Protein AF-A0A0C9XW84-F1 (afdb_monomer_lite)

Structure (mmCIF, N/C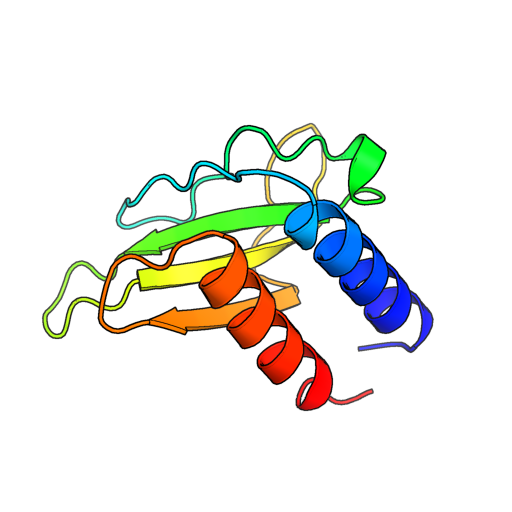A/C/O backbone):
data_AF-A0A0C9XW84-F1
#
_entry.id   AF-A0A0C9XW84-F1
#
loop_
_atom_site.group_PDB
_atom_site.id
_atom_site.type_symbol
_atom_site.label_atom_id
_atom_site.label_alt_id
_atom_site.label_comp_id
_atom_site.label_asym_id
_atom_site.label_entity_id
_atom_site.label_seq_id
_atom_site.pdbx_PDB_ins_code
_atom_site.Cartn_x
_atom_site.Cartn_y
_atom_site.Cartn_z
_atom_site.occupancy
_atom_site.B_iso_or_equiv
_atom_site.auth_seq_id
_atom_site.auth_comp_id
_atom_site.auth_asym_id
_atom_site.auth_atom_id
_atom_site.pdbx_PDB_model_num
ATOM 1 N N . MET A 1 1 ? 3.852 6.271 15.555 1.00 87.19 1 MET A N 1
ATOM 2 C CA . MET A 1 1 ? 2.498 5.991 15.024 1.00 87.19 1 MET A CA 1
ATOM 3 C C . MET A 1 1 ? 1.698 5.297 16.109 1.00 87.19 1 MET A C 1
ATOM 5 O O . MET A 1 1 ? 2.039 4.192 16.491 1.00 87.19 1 MET A O 1
ATOM 9 N N . ASN A 1 2 ? 0.603 5.880 16.601 1.00 90.75 2 ASN A N 1
ATOM 10 C CA . ASN A 1 2 ? -0.102 5.255 17.726 1.00 90.75 2 ASN A CA 1
ATOM 11 C C . ASN A 1 2 ? -0.767 3.902 17.366 1.00 90.75 2 ASN A C 1
ATOM 13 O O . ASN A 1 2 ? -1.081 3.616 16.207 1.00 90.75 2 ASN A O 1
ATOM 17 N N . SER A 1 3 ? -1.041 3.082 18.390 1.00 90.81 3 SER A N 1
ATOM 18 C CA . SER A 1 3 ? -1.631 1.739 18.238 1.00 90.81 3 SER A CA 1
ATOM 19 C C . SER A 1 3 ? -2.970 1.737 17.483 1.00 90.81 3 SER A C 1
ATOM 21 O O . SER A 1 3 ? -3.237 0.834 16.690 1.00 90.81 3 SER A O 1
ATOM 23 N N . LYS A 1 4 ? -3.810 2.763 17.679 1.00 92.50 4 LYS A N 1
ATOM 24 C CA . LYS A 1 4 ? -5.107 2.882 16.993 1.00 92.50 4 LYS A CA 1
ATOM 25 C C . LYS A 1 4 ? -4.919 3.053 15.485 1.00 92.50 4 LYS A C 1
ATOM 27 O O . LYS A 1 4 ? -5.595 2.380 14.712 1.00 92.50 4 LYS A O 1
ATOM 32 N N . GLN A 1 5 ? -3.981 3.903 15.079 1.00 93.00 5 GLN A N 1
ATOM 33 C CA . GLN A 1 5 ? -3.651 4.138 13.678 1.00 93.00 5 GLN A CA 1
ATOM 34 C C . GLN A 1 5 ? -3.011 2.901 13.038 1.00 93.00 5 GLN A C 1
ATOM 36 O O . GLN A 1 5 ? -3.422 2.520 11.944 1.00 93.00 5 GLN A O 1
ATOM 41 N N . LYS A 1 6 ? -2.097 2.211 13.738 1.00 94.19 6 LYS A N 1
ATOM 42 C CA . LYS A 1 6 ? -1.510 0.950 13.248 1.00 94.19 6 LYS A CA 1
ATOM 43 C C . LYS A 1 6 ? -2.595 -0.107 12.988 1.00 94.19 6 LYS A C 1
ATOM 45 O O . LYS A 1 6 ? -2.642 -0.689 11.909 1.00 94.19 6 LYS A O 1
ATOM 50 N N . LYS A 1 7 ? -3.543 -0.283 13.921 1.00 94.81 7 LYS A N 1
ATOM 51 C CA . LYS A 1 7 ? -4.699 -1.194 13.759 1.00 94.81 7 LYS A CA 1
ATOM 52 C C . LYS A 1 7 ? -5.631 -0.789 12.613 1.00 94.81 7 LYS A C 1
ATOM 54 O O . LYS A 1 7 ? -6.152 -1.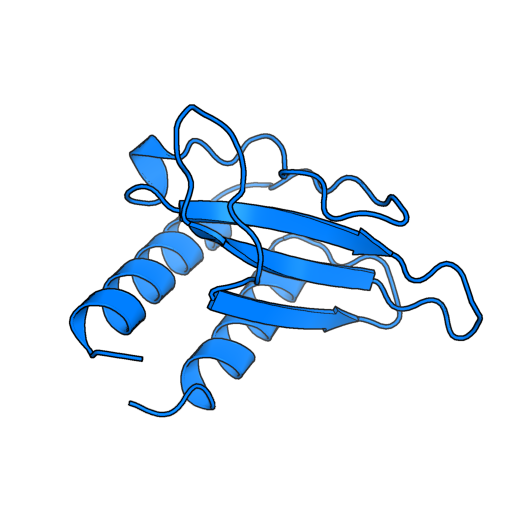656 11.919 1.00 94.81 7 LYS A O 1
ATOM 59 N N . GLN A 1 8 ? -5.864 0.508 12.423 1.00 95.50 8 GLN A N 1
ATOM 60 C CA . GLN A 1 8 ? -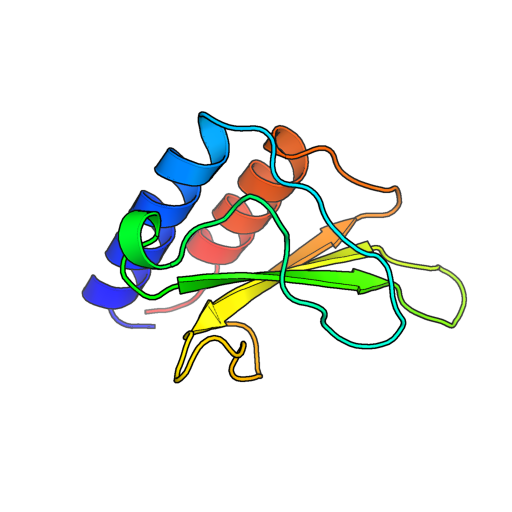6.685 1.023 11.325 1.00 95.50 8 GLN A CA 1
ATOM 61 C C . GLN A 1 8 ? -6.053 0.711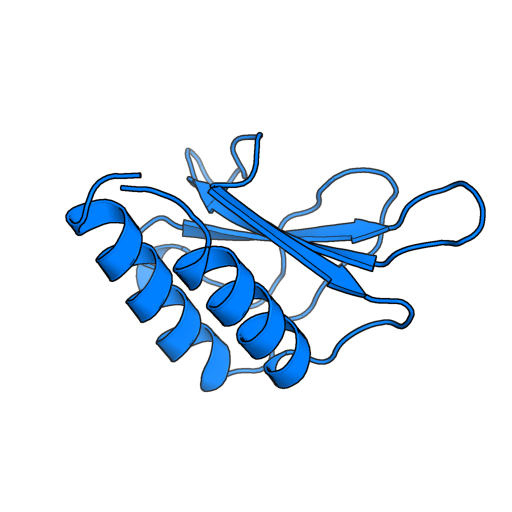 9.964 1.00 95.50 8 GLN A C 1
ATOM 63 O O . GLN A 1 8 ? -6.745 0.222 9.076 1.00 95.50 8 GLN A O 1
ATOM 68 N N . ILE A 1 9 ? -4.743 0.941 9.823 1.00 96.38 9 ILE A N 1
ATOM 69 C CA . ILE A 1 9 ? -4.007 0.617 8.597 1.00 96.38 9 ILE A CA 1
ATOM 70 C C . ILE A 1 9 ? -4.015 -0.894 8.356 1.00 96.38 9 ILE A C 1
ATOM 72 O O . ILE A 1 9 ? -4.338 -1.310 7.251 1.00 96.38 9 ILE A O 1
ATOM 76 N N . ALA A 1 10 ? -3.753 -1.715 9.379 1.00 97.00 10 ALA A N 1
ATOM 77 C CA . ALA A 1 10 ? -3.791 -3.174 9.247 1.00 97.00 10 ALA A CA 1
ATOM 78 C C . ALA A 1 10 ? -5.136 -3.672 8.686 1.00 97.00 10 ALA A C 1
ATOM 80 O O . ALA A 1 10 ? -5.158 -4.404 7.702 1.00 97.00 10 ALA A O 1
ATOM 81 N N . ARG A 1 11 ? -6.260 -3.177 9.223 1.00 96.94 11 ARG A N 1
ATOM 82 C CA . ARG A 1 11 ? -7.604 -3.513 8.718 1.00 96.94 11 ARG A CA 1
ATOM 83 C C . ARG A 1 11 ? -7.828 -3.058 7.276 1.00 96.94 11 ARG A C 1
ATOM 85 O O . ARG A 1 11 ? -8.445 -3.778 6.502 1.00 96.94 11 ARG A O 1
ATOM 92 N N . ALA A 1 12 ? -7.340 -1.875 6.904 1.00 96.31 12 ALA A N 1
ATOM 93 C CA . ALA A 1 12 ? -7.420 -1.412 5.520 1.00 96.31 12 ALA A CA 1
ATOM 94 C C . ALA A 1 12 ? -6.616 -2.319 4.573 1.00 96.31 12 ALA A C 1
ATOM 96 O O . ALA A 1 12 ? -7.084 -2.626 3.479 1.00 96.31 12 ALA A O 1
ATOM 97 N N . LEU A 1 13 ? -5.444 -2.796 5.004 1.00 97.06 13 LEU A N 1
ATOM 98 C CA . LEU A 1 13 ? -4.637 -3.753 4.243 1.00 97.06 13 LEU A CA 1
ATOM 99 C C . LEU A 1 13 ? -5.333 -5.114 4.107 1.00 97.06 13 LEU A C 1
ATOM 101 O O . LEU A 1 13 ? -5.278 -5.704 3.032 1.00 97.06 13 LEU A O 1
ATOM 105 N N . ASP A 1 14 ? -6.038 -5.580 5.142 1.00 96.69 14 ASP A N 1
ATOM 106 C CA . ASP A 1 14 ? -6.853 -6.801 5.064 1.00 96.69 14 ASP A CA 1
ATOM 107 C C . ASP A 1 14 ? -7.952 -6.670 4.004 1.00 96.69 14 ASP A C 1
ATOM 109 O O . ASP A 1 14 ? -8.147 -7.567 3.193 1.00 96.69 14 ASP A O 1
ATOM 113 N N . VAL A 1 15 ? -8.626 -5.519 3.958 1.00 95.44 15 VAL A N 1
ATOM 114 C CA . VAL A 1 15 ? -9.667 -5.232 2.961 1.00 95.44 15 VAL A CA 1
ATOM 115 C C . VAL A 1 15 ? -9.096 -5.104 1.547 1.00 95.44 15 VAL A C 1
ATOM 117 O O . VAL A 1 15 ? -9.744 -5.519 0.585 1.00 95.44 15 VAL A O 1
ATOM 120 N N . MET A 1 16 ? -7.901 -4.526 1.396 1.00 95.62 16 MET A N 1
ATOM 121 C CA . MET A 1 16 ? -7.204 -4.478 0.107 1.00 95.62 16 MET A CA 1
ATOM 122 C C . MET A 1 16 ? -6.810 -5.875 -0.375 1.00 95.62 16 MET A C 1
ATOM 124 O O . MET A 1 16 ? -6.901 -6.137 -1.566 1.00 95.62 16 MET A O 1
ATOM 128 N 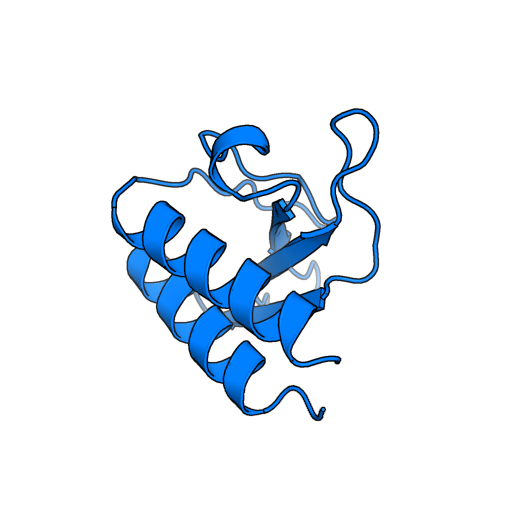N . ALA A 1 17 ? -6.425 -6.780 0.529 1.00 95.31 17 ALA A N 1
ATOM 129 C CA . ALA A 1 17 ? -6.019 -8.139 0.175 1.00 95.31 17 ALA A CA 1
ATOM 130 C C . ALA A 1 17 ? -7.151 -8.979 -0.447 1.00 95.31 17 ALA A C 1
ATOM 132 O O . ALA A 1 17 ? -6.872 -9.972 -1.113 1.00 95.31 17 ALA A O 1
ATOM 133 N N . THR A 1 18 ? -8.420 -8.602 -0.252 1.00 94.56 18 THR A N 1
ATOM 134 C CA . THR A 1 18 ? -9.579 -9.340 -0.784 1.00 94.56 18 THR A CA 1
ATOM 135 C C . THR A 1 18 ? -10.107 -8.790 -2.110 1.00 94.56 18 THR A C 1
ATOM 137 O O . THR A 1 18 ? -11.195 -9.180 -2.535 1.00 94.56 18 THR A O 1
ATOM 140 N N . ARG A 1 19 ? -9.426 -7.823 -2.733 1.00 92.44 19 ARG A N 1
ATOM 141 C CA . ARG A 1 19 ? -9.903 -7.148 -3.949 1.00 92.44 19 ARG A CA 1
ATOM 142 C C . ARG A 1 19 ? -8.744 -6.781 -4.865 1.00 92.44 19 ARG A C 1
ATOM 144 O O . ARG A 1 19 ? -7.616 -6.648 -4.415 1.00 92.44 19 ARG A O 1
ATOM 151 N N . THR A 1 20 ? -9.034 -6.560 -6.138 1.00 93.62 20 THR A N 1
ATOM 152 C CA . THR A 1 20 ? -8.062 -5.978 -7.066 1.00 93.62 20 THR A CA 1
ATOM 153 C C . THR A 1 20 ? -8.081 -4.462 -6.916 1.00 93.62 20 THR A C 1
ATOM 155 O O . THR A 1 20 ? -9.130 -3.835 -7.051 1.00 93.62 20 THR A O 1
ATOM 158 N N . ILE A 1 21 ? -6.926 -3.878 -6.610 1.00 93.75 21 ILE A N 1
ATOM 159 C CA . ILE A 1 21 ? -6.714 -2.432 -6.549 1.00 93.75 21 ILE A CA 1
ATOM 160 C C . ILE A 1 21 ? -5.979 -2.005 -7.813 1.00 93.75 21 ILE A C 1
ATOM 162 O O . ILE A 1 21 ? -4.896 -2.514 -8.106 1.00 93.75 21 ILE A O 1
ATOM 166 N N . ALA A 1 22 ? -6.557 -1.056 -8.542 1.00 94.38 22 ALA A N 1
ATOM 167 C CA . ALA A 1 22 ? -5.936 -0.480 -9.724 1.00 94.38 22 ALA A CA 1
ATOM 168 C C . ALA A 1 22 ? -5.065 0.724 -9.334 1.00 94.38 22 ALA A C 1
ATOM 170 O O . ALA A 1 22 ? -5.561 1.746 -8.848 1.00 94.38 22 ALA A O 1
ATOM 171 N N . PHE A 1 23 ? -3.757 0.582 -9.538 1.00 94.75 23 PHE A N 1
ATOM 172 C CA . PHE A 1 23 ? -2.761 1.625 -9.309 1.00 94.75 23 PHE A CA 1
ATOM 173 C C . PHE A 1 23 ? -2.492 2.410 -10.593 1.00 94.75 23 PHE A C 1
ATOM 175 O O . PHE A 1 23 ? -2.439 1.837 -11.680 1.00 94.75 23 PHE A O 1
ATOM 182 N N . THR A 1 24 ? -2.290 3.717 -10.443 1.00 94.12 24 THR A N 1
ATOM 183 C CA . THR A 1 24 ? -1.905 4.621 -11.533 1.00 94.12 24 THR A CA 1
ATOM 184 C C . THR A 1 24 ? -0.480 5.100 -11.286 1.00 94.12 24 THR A C 1
ATOM 186 O O . THR A 1 24 ? -0.161 5.550 -10.182 1.00 94.12 24 THR A O 1
ATOM 189 N N . TRP A 1 25 ? 0.381 4.984 -12.293 1.00 93.62 25 TRP A N 1
ATOM 190 C CA . TRP A 1 25 ? 1.810 5.268 -12.174 1.00 93.62 25 TRP A CA 1
ATOM 191 C C . TRP A 1 25 ? 2.127 6.613 -12.819 1.00 93.62 25 TRP A C 1
ATOM 193 O O . TRP A 1 25 ? 2.238 6.731 -14.035 1.00 93.62 25 TRP A O 1
ATOM 203 N N . GLU A 1 26 ? 2.228 7.639 -11.983 1.00 92.31 26 GLU A N 1
ATOM 204 C CA . GLU A 1 26 ? 2.608 8.997 -12.370 1.00 92.31 26 GLU A CA 1
ATOM 205 C C . GLU A 1 26 ? 3.782 9.460 -11.503 1.00 92.31 26 GLU A C 1
ATOM 207 O O . GLU A 1 26 ? 4.047 8.877 -10.452 1.00 92.31 26 GLU A O 1
ATOM 212 N N . ALA A 1 27 ? 4.467 10.536 -11.899 1.00 91.50 27 ALA A N 1
ATOM 213 C CA . ALA A 1 27 ? 5.560 11.108 -11.103 1.00 91.50 27 ALA A CA 1
ATOM 214 C C . ALA A 1 27 ? 5.097 11.579 -9.705 1.00 91.50 27 ALA A C 1
ATOM 216 O O . ALA A 1 27 ? 5.866 11.599 -8.741 1.00 91.50 27 ALA A O 1
ATOM 217 N N . ASN A 1 28 ? 3.817 11.941 -9.586 1.00 91.38 28 ASN A N 1
ATOM 218 C CA . ASN A 1 28 ? 3.182 12.347 -8.338 1.00 91.38 28 ASN A CA 1
ATOM 219 C C . ASN A 1 28 ? 2.302 11.227 -7.778 1.00 91.38 28 ASN A C 1
ATOM 221 O O . ASN A 1 28 ? 1.808 10.379 -8.514 1.00 91.38 28 ASN A O 1
ATOM 225 N N . TYR A 1 29 ? 2.070 11.253 -6.462 1.00 92.75 29 TYR A N 1
ATOM 226 C CA . TYR A 1 29 ? 1.143 10.320 -5.826 1.00 92.75 29 TYR A CA 1
ATOM 227 C C . TYR A 1 29 ? -0.288 10.538 -6.314 1.00 92.75 29 TYR A C 1
ATOM 229 O O . TYR A 1 29 ? -0.919 11.548 -5.990 1.00 92.75 29 TYR A O 1
ATOM 237 N N . THR A 1 30 ? -0.817 9.525 -6.990 1.00 92.50 30 THR A N 1
ATOM 238 C CA . THR A 1 30 ? -2.195 9.480 -7.470 1.00 92.50 30 THR A CA 1
ATOM 239 C C . THR A 1 30 ? -2.979 8.441 -6.680 1.00 92.50 30 THR A C 1
ATOM 241 O O . THR A 1 30 ? -2.477 7.377 -6.316 1.00 92.50 30 THR A O 1
ATOM 244 N N . ALA A 1 31 ? -4.215 8.783 -6.318 1.00 92.69 31 ALA A N 1
ATOM 245 C CA . ALA A 1 31 ? -5.059 7.912 -5.513 1.00 92.69 31 ALA A CA 1
ATOM 246 C C . ALA A 1 31 ? -5.451 6.663 -6.313 1.00 92.69 31 ALA A C 1
ATOM 248 O O . ALA A 1 31 ? -5.947 6.780 -7.429 1.00 92.69 31 ALA A O 1
ATOM 249 N N . ALA A 1 32 ? -5.302 5.480 -5.720 1.00 92.38 32 ALA A N 1
ATOM 250 C CA . ALA A 1 32 ? -5.636 4.236 -6.398 1.00 92.38 32 ALA A CA 1
ATOM 251 C C . ALA A 1 32 ? -7.157 4.071 -6.570 1.00 92.38 32 ALA A C 1
ATOM 253 O O . ALA A 1 32 ? -7.971 4.521 -5.742 1.00 92.38 32 ALA A O 1
ATOM 254 N N . HIS A 1 33 ? -7.545 3.400 -7.647 1.00 89.50 33 HIS A N 1
ATOM 255 C CA . HIS A 1 33 ? -8.931 3.095 -7.980 1.00 89.50 33 HIS A CA 1
ATOM 256 C C . HIS A 1 33 ? -9.399 1.814 -7.271 1.00 89.50 33 HIS A C 1
ATOM 258 O O . HIS A 1 33 ? -8.607 1.088 -6.673 1.00 89.50 33 HIS A O 1
ATOM 264 N N . ASP A 1 34 ? -10.718 1.613 -7.207 1.00 88.50 34 ASP A N 1
ATOM 265 C CA . ASP A 1 34 ? -11.368 0.461 -6.546 1.00 88.50 34 ASP A CA 1
ATOM 266 C C . ASP A 1 34 ? -11.083 0.287 -5.036 1.00 88.50 34 ASP A C 1
ATOM 268 O O . ASP A 1 34 ? -11.471 -0.684 -4.383 1.00 88.50 34 ASP A O 1
ATOM 272 N N . ALA A 1 35 ? -10.515 1.330 -4.430 1.00 85.00 35 ALA A N 1
ATOM 273 C CA . ALA A 1 35 ? -10.259 1.465 -3.003 1.00 85.00 35 ALA A CA 1
ATOM 274 C C . ALA A 1 35 ? -11.199 2.505 -2.364 1.00 85.00 35 ALA A C 1
ATOM 276 O O . ALA A 1 35 ? -10.828 3.676 -2.211 1.00 85.00 35 ALA A O 1
ATOM 277 N N . LYS A 1 36 ? -12.440 2.134 -2.027 1.00 86.69 36 LYS A N 1
ATOM 278 C CA . LYS A 1 36 ? -13.384 3.064 -1.378 1.00 86.69 36 LYS A CA 1
ATOM 279 C C . LYS A 1 36 ? -12.923 3.390 0.043 1.00 86.69 36 LYS A C 1
ATOM 281 O O . LYS A 1 36 ? -12.694 2.498 0.850 1.00 86.69 36 LYS A O 1
ATOM 286 N N . THR A 1 37 ? -12.840 4.675 0.373 1.00 87.81 37 THR A N 1
ATOM 287 C CA . THR A 1 37 ? -12.372 5.133 1.693 1.00 87.81 37 THR A CA 1
ATOM 288 C C . THR A 1 37 ? -13.289 4.693 2.833 1.00 87.81 37 THR A C 1
ATOM 290 O O . THR A 1 37 ? -12.808 4.507 3.946 1.00 87.81 37 THR A O 1
ATOM 293 N N . SER A 1 38 ? -14.584 4.484 2.565 1.00 87.88 38 SER A N 1
ATOM 294 C CA . SER A 1 38 ? -15.541 3.891 3.510 1.00 87.88 38 SER A CA 1
ATOM 295 C C . SER A 1 38 ? -15.104 2.507 3.983 1.00 87.88 38 SER A C 1
ATOM 297 O O . SER A 1 38 ? -15.198 2.205 5.168 1.00 87.88 38 SER A O 1
ATOM 299 N N . ASP A 1 39 ? -14.571 1.698 3.068 1.00 89.94 39 ASP A N 1
ATOM 300 C CA . ASP A 1 39 ? -14.177 0.313 3.330 1.00 89.94 39 ASP A CA 1
ATOM 301 C C . ASP A 1 39 ? -12.815 0.258 4.031 1.00 89.94 39 ASP A C 1
ATOM 303 O O . ASP A 1 39 ? -12.516 -0.673 4.771 1.00 89.94 39 ASP A O 1
ATOM 307 N N . LEU A 1 40 ? -11.993 1.287 3.816 1.00 92.19 40 LEU A N 1
ATOM 308 C CA . LEU A 1 40 ? -10.639 1.414 4.357 1.00 92.19 40 LEU A CA 1
ATOM 309 C C . LEU A 1 40 ? -10.581 2.295 5.614 1.00 92.19 40 LEU A C 1
ATOM 311 O O . LEU A 1 40 ? -9.509 2.740 6.026 1.00 92.19 40 LEU A O 1
ATOM 315 N N . GLY A 1 41 ? -11.735 2.596 6.215 1.00 91.31 41 GLY A N 1
ATOM 316 C CA . GLY A 1 41 ? -11.823 3.361 7.457 1.00 91.31 41 GLY A CA 1
ATOM 317 C C . GLY A 1 41 ? -11.273 4.785 7.347 1.00 91.31 41 GLY A C 1
ATOM 318 O O . GLY A 1 41 ? -10.636 5.256 8.281 1.00 91.31 41 GLY A O 1
ATOM 319 N N . GLY A 1 42 ? -11.464 5.469 6.218 1.00 91.56 42 GLY A N 1
ATOM 320 C CA . GLY A 1 42 ? -10.959 6.828 5.979 1.00 91.56 42 GLY A CA 1
ATOM 321 C C . GLY A 1 42 ? -9.519 6.891 5.455 1.00 91.56 42 GLY A C 1
ATOM 322 O O . GLY A 1 42 ? -8.945 7.978 5.364 1.00 91.56 42 GLY A O 1
ATOM 323 N N . LEU A 1 43 ? -8.935 5.746 5.101 1.00 94.94 43 LEU A N 1
ATOM 324 C CA . LEU A 1 43 ? -7.642 5.663 4.428 1.00 94.94 43 LEU A CA 1
ATOM 325 C C . LEU A 1 43 ? -7.816 5.517 2.915 1.00 94.94 43 LEU A C 1
ATOM 327 O O . LEU A 1 43 ? -8.872 5.105 2.428 1.00 94.94 43 LEU A O 1
ATOM 331 N N . LYS A 1 44 ? -6.775 5.873 2.165 1.00 94.69 44 LYS A N 1
ATOM 332 C CA . LYS A 1 44 ? -6.754 5.748 0.709 1.00 94.69 44 LYS A CA 1
ATOM 333 C C . LYS A 1 44 ? -5.363 5.302 0.252 1.00 94.69 44 LYS A C 1
ATOM 335 O O . LYS A 1 44 ? -4.399 6.001 0.564 1.00 94.69 44 LYS A O 1
ATOM 340 N N . PRO A 1 45 ? -5.236 4.179 -0.473 1.00 95.31 45 PRO A N 1
ATOM 341 C CA . PRO A 1 45 ? -3.989 3.827 -1.122 1.00 95.31 45 PRO A CA 1
ATOM 342 C C . PRO A 1 45 ? -3.726 4.779 -2.288 1.00 95.31 45 PRO A C 1
ATOM 344 O O . PRO A 1 45 ? -4.656 5.279 -2.929 1.00 95.31 45 PRO A O 1
ATOM 347 N N . GLY A 1 46 ? -2.455 5.022 -2.559 1.00 95.44 46 GLY A N 1
ATOM 348 C CA . GLY A 1 46 ? -2.001 5.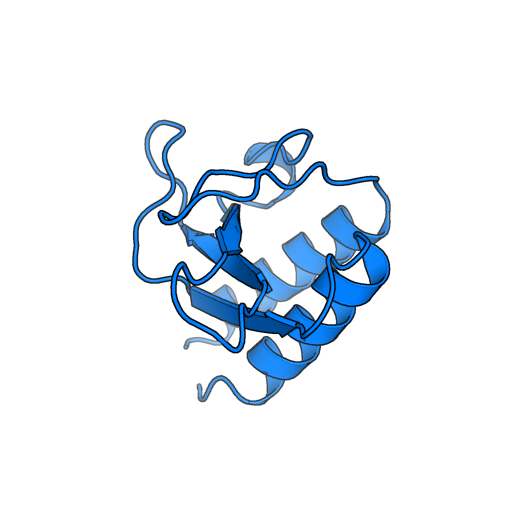775 -3.715 1.00 95.44 46 GLY A CA 1
ATOM 349 C C . GLY A 1 46 ? -0.692 5.215 -4.238 1.00 95.44 46 GLY A C 1
ATOM 350 O O . GLY A 1 46 ? -0.002 4.477 -3.534 1.00 95.44 46 GLY A O 1
ATOM 351 N N . SER A 1 47 ? -0.372 5.570 -5.469 1.00 96.12 47 SER A N 1
ATOM 352 C CA . SER A 1 47 ? 0.804 5.087 -6.176 1.00 96.12 47 SER A CA 1
ATOM 353 C C . SER A 1 47 ? 1.509 6.221 -6.903 1.00 96.12 47 SER A C 1
ATOM 355 O O . SER A 1 47 ? 0.876 7.204 -7.286 1.00 96.12 47 SER A O 1
ATOM 357 N N . ARG A 1 48 ? 2.821 6.083 -7.069 1.00 95.56 48 ARG A N 1
ATOM 358 C CA . ARG A 1 48 ? 3.644 6.913 -7.955 1.00 95.56 48 ARG A CA 1
ATOM 359 C C . ARG A 1 48 ? 4.792 6.086 -8.517 1.00 95.56 48 ARG A C 1
ATOM 361 O O . ARG A 1 48 ? 5.075 5.003 -8.008 1.00 95.56 48 ARG A O 1
ATOM 368 N N . GLN A 1 49 ? 5.469 6.611 -9.521 1.00 95.62 49 GLN A N 1
ATOM 369 C CA . GLN A 1 49 ? 6.698 6.051 -10.061 1.00 95.62 49 GLN A CA 1
ATOM 370 C C . GLN A 1 49 ? 7.770 7.139 -10.086 1.00 95.62 49 GLN A C 1
ATOM 372 O O . GLN A 1 49 ? 7.475 8.284 -10.429 1.00 95.62 49 GLN A O 1
ATOM 377 N N . ASP A 1 50 ? 8.999 6.792 -9.712 1.00 92.38 50 ASP A N 1
ATOM 378 C CA . ASP A 1 50 ? 10.124 7.716 -9.847 1.00 92.38 50 ASP A CA 1
ATOM 379 C C . ASP A 1 50 ? 10.403 7.990 -11.332 1.00 92.38 50 ASP A C 1
ATOM 381 O O . ASP A 1 50 ? 10.347 7.089 -12.172 1.00 92.38 50 ASP A O 1
ATOM 385 N N . SER A 1 51 ? 10.678 9.255 -11.654 1.00 83.12 51 SER A N 1
ATOM 386 C CA . SER A 1 51 ? 10.975 9.700 -13.019 1.00 83.12 51 SER A CA 1
ATOM 387 C C . SER A 1 51 ? 12.411 9.410 -13.454 1.00 83.12 51 SER A C 1
ATOM 389 O O . SER A 1 51 ? 12.674 9.367 -14.654 1.00 83.12 51 SER A O 1
ATOM 391 N N . ASP A 1 52 ? 13.319 9.226 -12.492 1.00 78.19 52 ASP A N 1
ATOM 392 C CA . ASP A 1 52 ? 14.744 9.019 -12.732 1.00 78.19 52 ASP A CA 1
ATOM 393 C C . ASP A 1 52 ? 15.144 7.556 -12.471 1.00 78.19 52 ASP A C 1
ATOM 395 O O . ASP A 1 52 ? 14.724 6.975 -11.465 1.00 78.19 52 ASP A O 1
ATOM 399 N N . PRO A 1 53 ? 15.997 6.956 -13.323 1.00 74.75 53 PRO A N 1
ATOM 400 C CA . PRO A 1 53 ? 16.497 5.606 -13.105 1.00 74.75 53 PRO A CA 1
ATOM 401 C C . PRO A 1 53 ? 17.339 5.462 -11.820 1.00 74.75 53 PRO A C 1
ATOM 403 O O . PRO A 1 53 ? 18.186 6.317 -11.550 1.00 74.75 53 PRO A O 1
ATOM 406 N N . PRO A 1 54 ? 17.214 4.339 -11.084 1.00 74.50 54 PRO A N 1
ATOM 407 C CA . PRO A 1 54 ? 16.287 3.233 -11.327 1.00 74.50 54 PRO A CA 1
ATOM 408 C C . PRO A 1 54 ? 14.843 3.612 -10.959 1.00 74.50 54 PRO A C 1
ATOM 410 O O . PRO A 1 54 ? 14.566 4.003 -9.828 1.00 74.50 54 PRO A O 1
ATOM 413 N N . ASN A 1 55 ? 13.920 3.465 -11.918 1.00 85.12 55 ASN A N 1
ATOM 414 C CA . ASN A 1 55 ? 12.517 3.831 -11.737 1.00 85.12 55 ASN A CA 1
ATOM 415 C C . ASN A 1 55 ? 11.881 2.903 -10.694 1.00 85.12 55 ASN A C 1
ATOM 417 O O . ASN A 1 55 ? 11.553 1.759 -11.010 1.00 85.12 55 ASN A O 1
ATOM 421 N N . HIS A 1 56 ? 11.674 3.380 -9.471 1.00 93.38 56 HIS A N 1
ATOM 422 C CA . HIS A 1 56 ? 10.931 2.622 -8.472 1.00 93.38 56 HIS A CA 1
ATOM 423 C C . HIS A 1 56 ? 9.437 2.920 -8.550 1.00 93.38 56 HIS A C 1
ATOM 425 O O . HIS A 1 56 ? 9.010 4.059 -8.752 1.00 93.38 56 HIS A O 1
ATOM 431 N N . TYR A 1 57 ? 8.636 1.887 -8.321 1.00 96.00 57 TYR A N 1
ATOM 432 C CA . TYR A 1 57 ? 7.198 1.990 -8.134 1.00 96.00 57 TYR A CA 1
ATOM 433 C C . TYR A 1 57 ? 6.916 2.104 -6.646 1.00 96.00 57 TYR A C 1
ATOM 435 O O . TYR A 1 57 ? 7.298 1.236 -5.867 1.00 96.00 57 TYR A O 1
ATOM 443 N N . TRP A 1 58 ? 6.243 3.168 -6.237 1.00 96.88 58 TRP A N 1
ATOM 444 C CA . TRP A 1 58 ? 5.907 3.424 -4.845 1.00 96.88 58 TRP A CA 1
ATOM 445 C C . TRP A 1 58 ? 4.420 3.225 -4.630 1.00 96.88 58 TRP A C 1
ATOM 447 O O . TRP A 1 58 ? 3.600 3.780 -5.361 1.00 96.88 58 TRP A O 1
ATOM 457 N N . VAL A 1 59 ? 4.070 2.491 -3.580 1.00 97.31 59 VAL A N 1
ATOM 458 C CA . VAL A 1 59 ? 2.699 2.390 -3.085 1.00 97.31 59 VAL A CA 1
ATOM 459 C C . VAL A 1 59 ? 2.671 2.904 -1.655 1.00 97.31 59 VAL A C 1
ATOM 461 O O . VAL A 1 59 ? 3.461 2.476 -0.818 1.00 97.31 59 VAL A O 1
ATOM 464 N N . GLY A 1 60 ? 1.745 3.814 -1.369 1.00 96.81 60 GLY A N 1
ATOM 465 C CA . GLY A 1 60 ? 1.575 4.427 -0.057 1.00 96.81 60 GLY A CA 1
ATOM 466 C C . GLY A 1 60 ? 0.149 4.302 0.464 1.00 96.81 60 GLY A C 1
ATOM 467 O O . GLY A 1 60 ? -0.811 4.223 -0.305 1.00 96.81 60 GLY A O 1
ATOM 468 N N . MET A 1 61 ? -0.000 4.329 1.788 1.00 96.50 61 MET A N 1
ATOM 469 C CA . MET A 1 61 ? -1.295 4.463 2.455 1.00 96.50 61 MET A CA 1
ATOM 470 C C . MET A 1 61 ? -1.442 5.870 3.023 1.00 96.50 61 MET A C 1
ATOM 472 O O . MET A 1 61 ? -0.658 6.287 3.871 1.00 96.50 61 MET A O 1
ATOM 476 N N . PHE A 1 62 ? -2.478 6.592 2.614 1.00 95.81 62 PHE A N 1
ATOM 477 C CA . PHE A 1 62 ? -2.685 7.990 2.980 1.00 95.81 62 PHE A CA 1
ATOM 478 C C . PHE A 1 62 ? -3.897 8.153 3.885 1.00 95.81 62 PHE A C 1
ATOM 480 O O . PHE A 1 62 ? -4.871 7.397 3.803 1.00 95.81 62 PHE A O 1
ATOM 487 N N . LYS A 1 63 ? -3.888 9.216 4.694 1.00 93.00 63 LYS A N 1
ATOM 488 C CA . LYS A 1 63 ? -5.153 9.763 5.190 1.00 93.00 63 LYS A CA 1
ATOM 489 C C . LYS A 1 63 ? -5.936 10.309 4.003 1.00 93.00 63 LYS A C 1
ATOM 491 O O . LYS A 1 63 ? -5.360 10.940 3.116 1.00 93.00 63 LYS A O 1
ATOM 496 N N . SER A 1 64 ? -7.244 10.080 4.004 1.00 88.25 64 SER A N 1
ATOM 497 C CA . SER A 1 64 ? -8.146 10.714 3.055 1.00 88.25 64 SER A CA 1
ATOM 498 C C . SER A 1 64 ? -8.941 11.814 3.743 1.00 88.25 64 SER A C 1
ATOM 500 O O . SER A 1 64 ? -9.555 11.585 4.782 1.00 88.25 64 SER A O 1
ATOM 502 N N . SER A 1 65 ? -9.017 12.978 3.106 1.00 84.25 65 SER A N 1
ATOM 503 C CA . SER A 1 65 ? -9.959 14.042 3.462 1.00 84.25 65 SER A CA 1
ATOM 504 C C . SER A 1 65 ? -10.583 14.593 2.188 1.00 84.25 65 SER A C 1
ATOM 506 O O . SER A 1 65 ? -9.893 14.753 1.183 1.00 84.25 65 SER A O 1
ATOM 508 N N . SER A 1 66 ? -11.898 14.819 2.186 1.00 81.44 66 SER A N 1
ATOM 509 C CA . SER A 1 66 ? -12.622 15.370 1.027 1.00 81.44 66 SER A CA 1
ATOM 510 C C . SER A 1 66 ? -12.291 14.679 -0.308 1.00 81.44 66 SER A C 1
ATOM 512 O O . SER A 1 66 ? -12.091 15.335 -1.327 1.00 81.44 66 SER A O 1
ATOM 514 N N . LYS A 1 67 ? -12.221 13.338 -0.295 1.00 69.62 67 LYS A N 1
ATOM 515 C CA . LYS A 1 67 ? -11.889 12.464 -1.444 1.00 69.62 67 LYS A CA 1
ATOM 516 C C . LYS A 1 67 ? -10.462 12.608 -2.006 1.00 69.62 67 LYS A C 1
ATOM 518 O O . LYS A 1 67 ? -10.179 12.031 -3.052 1.00 69.62 67 LYS A O 1
ATOM 523 N N . LYS A 1 68 ? -9.565 13.328 -1.328 1.00 81.00 68 LYS A N 1
ATOM 524 C CA . LYS A 1 68 ? -8.158 13.488 -1.720 1.00 81.00 68 LYS A CA 1
ATOM 525 C C . LYS A 1 68 ? -7.232 12.778 -0.737 1.00 81.00 68 LYS A C 1
ATOM 527 O O . LYS A 1 68 ? -7.522 12.719 0.460 1.00 81.00 68 LYS A O 1
ATOM 532 N N . THR A 1 69 ? -6.115 12.260 -1.243 1.00 86.50 69 THR A N 1
ATOM 533 C CA . THR A 1 69 ? -4.992 11.805 -0.418 1.00 86.50 69 THR A CA 1
ATOM 534 C C . THR A 1 69 ? -4.331 13.019 0.233 1.00 86.50 69 THR A C 1
ATOM 536 O O . THR A 1 69 ? -4.214 14.083 -0.372 1.00 86.50 69 THR A O 1
ATOM 539 N N . THR A 1 70 ? -3.937 12.888 1.496 1.00 87.75 70 THR A N 1
ATOM 540 C CA . THR A 1 70 ? -3.167 13.910 2.213 1.00 87.75 70 THR A CA 1
ATOM 541 C C . THR A 1 70 ? -1.732 13.413 2.374 1.00 87.75 70 THR A C 1
ATOM 543 O O . THR A 1 70 ? -1.524 12.490 3.164 1.00 87.75 70 THR A O 1
ATOM 546 N N . PRO A 1 71 ? -0.757 13.972 1.632 1.00 85.44 71 PRO A N 1
ATOM 547 C CA . PRO A 1 71 ? 0.660 13.691 1.844 1.00 85.44 71 PRO A CA 1
ATOM 548 C C . PRO A 1 71 ? 1.144 14.198 3.217 1.00 85.44 71 PRO A C 1
ATOM 550 O O . PRO A 1 71 ? 0.576 15.164 3.735 1.00 85.44 71 PRO A O 1
ATOM 553 N N . PRO A 1 72 ? 2.207 13.611 3.796 1.00 91.19 72 PRO A N 1
ATOM 554 C CA . PRO A 1 72 ? 2.937 12.427 3.322 1.00 91.19 72 PRO A CA 1
ATOM 555 C C . PRO A 1 72 ? 2.166 11.111 3.574 1.00 91.19 72 PRO A C 1
ATOM 557 O O . PRO A 1 72 ? 1.199 11.105 4.345 1.00 91.19 72 PRO A O 1
ATOM 560 N N . PRO A 1 73 ? 2.561 9.987 2.940 1.00 94.38 73 PRO A N 1
ATOM 561 C CA . PRO A 1 73 ? 1.996 8.681 3.267 1.00 94.38 73 PRO A CA 1
ATOM 562 C C . PRO A 1 73 ? 2.246 8.317 4.738 1.00 94.38 73 PRO A C 1
ATOM 564 O O . PRO A 1 73 ? 3.243 8.700 5.344 1.00 94.38 73 PRO A O 1
ATOM 567 N N . LEU A 1 74 ? 1.320 7.559 5.322 1.00 95.38 74 LEU A N 1
ATOM 568 C CA . LEU A 1 74 ? 1.444 7.013 6.676 1.00 95.38 74 LEU A CA 1
ATOM 569 C C . LEU A 1 74 ? 2.425 5.843 6.732 1.00 95.38 74 LEU A C 1
ATOM 571 O O . LEU A 1 74 ? 3.106 5.663 7.736 1.00 95.38 74 LEU A O 1
ATOM 575 N N . ILE A 1 75 ? 2.417 5.044 5.669 1.00 97.06 75 ILE A N 1
ATOM 576 C CA . ILE A 1 75 ? 3.350 3.966 5.359 1.00 97.06 75 ILE A CA 1
ATOM 577 C C . ILE A 1 75 ? 3.518 3.932 3.843 1.00 97.06 75 ILE A C 1
ATOM 579 O O . ILE A 1 75 ? 2.572 4.253 3.115 1.00 97.06 75 ILE A O 1
ATOM 583 N N . GLU A 1 76 ? 4.683 3.513 3.376 1.00 97.06 76 GLU A N 1
ATOM 584 C CA . GLU A 1 76 ? 4.963 3.332 1.956 1.00 97.06 76 GLU A CA 1
ATOM 585 C C . GLU A 1 76 ? 5.905 2.152 1.732 1.00 97.06 76 GLU A C 1
ATOM 587 O O . GLU A 1 76 ? 6.656 1.763 2.627 1.00 97.06 76 GLU A O 1
ATOM 592 N N . ALA A 1 77 ? 5.829 1.575 0.539 1.00 97.44 77 ALA A N 1
ATOM 593 C CA . ALA A 1 77 ? 6.704 0.515 0.069 1.00 97.44 77 ALA A CA 1
ATOM 594 C C . ALA A 1 77 ? 7.110 0.804 -1.379 1.00 97.44 77 ALA A C 1
ATOM 596 O O . ALA A 1 77 ? 6.290 1.287 -2.166 1.00 97.44 77 ALA A O 1
ATOM 597 N N . SER A 1 78 ? 8.364 0.507 -1.711 1.00 96.62 78 SER A N 1
ATOM 598 C CA . SER A 1 78 ? 8.907 0.622 -3.062 1.00 96.62 78 SER A CA 1
ATOM 599 C C . SER A 1 78 ? 9.130 -0.749 -3.695 1.00 96.62 78 SER A C 1
ATOM 601 O O . SER A 1 78 ? 9.402 -1.739 -3.011 1.00 96.62 78 SER A O 1
ATOM 603 N N . PHE A 1 79 ? 9.017 -0.794 -5.018 1.00 96.00 79 PHE A N 1
ATOM 604 C CA . PHE A 1 79 ? 9.124 -1.995 -5.837 1.00 96.00 79 PHE A CA 1
ATOM 605 C C . PHE A 1 79 ? 9.940 -1.687 -7.099 1.00 96.00 79 PHE A C 1
ATOM 607 O O . PHE A 1 79 ? 9.895 -0.571 -7.614 1.00 96.00 79 PHE A O 1
ATOM 614 N N . GLN A 1 80 ? 10.689 -2.675 -7.594 1.00 94.56 80 GLN A N 1
ATOM 615 C CA . GLN A 1 80 ? 11.474 -2.556 -8.835 1.00 94.56 80 GLN A CA 1
ATOM 616 C C . GLN A 1 80 ? 10.609 -2.701 -10.095 1.00 94.56 80 GLN A C 1
ATOM 618 O O . GLN A 1 80 ? 10.931 -2.171 -11.151 1.00 94.56 80 GLN A O 1
ATOM 623 N N . GLU A 1 81 ? 9.488 -3.404 -9.970 1.00 93.94 81 GLU A N 1
ATOM 624 C CA . GLU A 1 81 ? 8.516 -3.641 -11.032 1.00 93.94 81 GLU A CA 1
ATOM 625 C C . GLU A 1 81 ? 7.128 -3.236 -10.540 1.00 93.94 81 GLU A C 1
ATOM 627 O O . GLU A 1 81 ? 6.918 -3.084 -9.334 1.00 93.94 81 GLU A O 1
ATOM 632 N N . VAL A 1 82 ? 6.180 -3.070 -11.465 1.00 94.75 82 VAL A N 1
ATOM 633 C CA . VAL A 1 82 ? 4.777 -2.789 -11.136 1.00 94.75 82 VAL A CA 1
ATOM 634 C C . VAL A 1 82 ? 4.233 -3.930 -10.263 1.00 94.75 82 VAL A C 1
ATOM 636 O O . VAL A 1 82 ? 4.079 -5.043 -10.769 1.00 94.75 82 VAL A O 1
ATOM 639 N N . PRO A 1 83 ? 3.920 -3.697 -8.974 1.00 96.44 83 PRO A N 1
ATOM 640 C CA . PRO A 1 83 ? 3.392 -4.745 -8.116 1.00 96.44 83 PRO A CA 1
ATOM 641 C C . PRO A 1 83 ? 1.916 -5.009 -8.431 1.00 96.44 83 PRO A C 1
ATOM 643 O O . PRO A 1 83 ? 1.144 -4.087 -8.711 1.00 96.44 83 PRO A O 1
ATOM 646 N N . ASP A 1 84 ? 1.491 -6.263 -8.289 1.00 96.31 84 ASP A N 1
ATOM 647 C CA . ASP A 1 84 ? 0.071 -6.572 -8.143 1.00 96.31 84 ASP A CA 1
ATOM 648 C C . ASP A 1 84 ? -0.443 -6.157 -6.749 1.00 96.31 84 ASP A C 1
ATOM 650 O O . ASP A 1 84 ? 0.307 -5.725 -5.866 1.00 96.31 84 ASP A O 1
ATOM 654 N N . THR A 1 85 ? -1.756 -6.271 -6.522 1.00 96.44 85 THR A N 1
ATOM 655 C CA . THR A 1 85 ? -2.344 -5.875 -5.234 1.00 96.44 85 THR A CA 1
ATOM 656 C C . THR A 1 85 ? -1.785 -6.680 -4.059 1.00 96.44 85 THR A C 1
ATOM 658 O O . THR A 1 85 ? -1.534 -6.104 -3.000 1.00 96.44 85 THR A O 1
ATOM 661 N N . ALA A 1 86 ? -1.570 -7.987 -4.223 1.00 97.06 86 ALA A N 1
ATOM 662 C CA . ALA A 1 86 ? -1.080 -8.846 -3.148 1.00 97.06 86 ALA A CA 1
ATOM 663 C C . ALA A 1 86 ? 0.353 -8.467 -2.734 1.00 97.06 86 ALA A C 1
ATOM 665 O O . ALA A 1 86 ? 0.638 -8.315 -1.543 1.00 97.06 86 ALA A O 1
ATOM 666 N N . THR A 1 87 ? 1.222 -8.230 -3.716 1.00 97.75 87 THR A N 1
ATOM 667 C CA . THR A 1 87 ? 2.611 -7.790 -3.534 1.00 97.75 87 THR A CA 1
ATOM 668 C C . THR A 1 87 ? 2.666 -6.411 -2.886 1.00 97.75 87 THR A C 1
ATOM 670 O O . THR A 1 87 ? 3.395 -6.210 -1.910 1.00 97.75 87 THR A O 1
ATOM 673 N N . ALA A 1 88 ? 1.830 -5.477 -3.352 1.00 97.44 88 ALA A N 1
ATOM 674 C CA . ALA A 1 88 ? 1.716 -4.147 -2.761 1.00 97.44 88 ALA A CA 1
ATOM 675 C C . ALA A 1 88 ? 1.292 -4.212 -1.283 1.00 97.44 88 ALA A C 1
ATOM 677 O O . ALA A 1 88 ? 1.904 -3.573 -0.425 1.00 97.44 88 ALA A O 1
ATOM 678 N N . VAL A 1 89 ? 0.277 -5.023 -0.960 1.00 97.88 89 VAL A N 1
ATOM 679 C CA . VAL A 1 89 ? -0.189 -5.220 0.421 1.00 97.88 89 VAL A CA 1
ATOM 680 C C . VAL A 1 89 ? 0.899 -5.842 1.296 1.00 97.88 89 VAL A C 1
ATOM 682 O O . VAL A 1 89 ? 1.087 -5.393 2.428 1.00 97.88 89 VAL A O 1
ATOM 685 N N . ALA A 1 90 ? 1.635 -6.836 0.796 1.00 98.00 90 ALA A N 1
ATOM 686 C CA . ALA A 1 90 ? 2.731 -7.456 1.537 1.00 98.00 90 ALA A CA 1
ATOM 687 C C . ALA A 1 90 ? 3.836 -6.441 1.882 1.00 98.00 90 ALA A C 1
ATOM 689 O O . ALA A 1 90 ? 4.243 -6.352 3.043 1.00 98.00 90 ALA A O 1
ATOM 690 N N . GLY A 1 91 ? 4.251 -5.615 0.914 1.00 97.88 91 GLY A N 1
ATOM 691 C CA . GLY A 1 91 ? 5.227 -4.545 1.144 1.00 97.88 91 GLY A CA 1
ATOM 692 C C . GLY A 1 91 ? 4.738 -3.511 2.163 1.00 97.88 91 GLY A C 1
ATOM 693 O O . GLY A 1 91 ? 5.461 -3.155 3.094 1.00 97.88 91 GLY A O 1
ATOM 694 N N . LEU A 1 92 ? 3.473 -3.091 2.063 1.00 97.88 92 LEU A N 1
ATOM 695 C CA . LEU A 1 92 ? 2.866 -2.166 3.025 1.00 97.88 92 LEU A CA 1
ATOM 696 C C . LEU A 1 92 ? 2.764 -2.762 4.436 1.00 97.88 92 LEU A C 1
ATOM 698 O O . LEU A 1 92 ? 2.960 -2.047 5.419 1.00 97.88 92 LEU A O 1
ATOM 702 N N . ARG A 1 93 ? 2.489 -4.065 4.572 1.00 98.00 93 ARG A N 1
ATOM 703 C CA . ARG A 1 93 ? 2.504 -4.741 5.880 1.00 98.00 93 ARG A CA 1
ATOM 704 C C . ARG A 1 93 ? 3.901 -4.726 6.497 1.00 98.00 93 ARG A C 1
ATOM 706 O O . ARG A 1 93 ? 4.023 -4.414 7.678 1.00 98.00 93 ARG A O 1
ATOM 713 N N . ALA A 1 94 ? 4.945 -4.980 5.710 1.00 97.12 94 ALA A N 1
ATOM 714 C CA . ALA A 1 94 ? 6.322 -4.870 6.191 1.00 97.12 94 ALA A CA 1
ATOM 715 C C . ALA A 1 94 ? 6.647 -3.436 6.656 1.00 97.12 94 ALA A C 1
ATOM 717 O O . ALA A 1 94 ? 7.173 -3.248 7.755 1.00 97.12 94 ALA A O 1
ATOM 718 N N . ALA A 1 95 ? 6.243 -2.423 5.881 1.00 96.50 95 ALA A N 1
ATOM 719 C CA . ALA A 1 95 ? 6.394 -1.013 6.250 1.00 96.50 95 ALA A CA 1
ATOM 720 C C . ALA A 1 95 ? 5.635 -0.652 7.546 1.00 96.50 95 ALA A C 1
ATOM 722 O O . ALA A 1 95 ? 6.123 0.120 8.379 1.00 96.50 95 ALA A O 1
ATOM 723 N N . LEU A 1 96 ? 4.451 -1.236 7.755 1.00 96.06 96 LEU A N 1
ATOM 724 C CA . LEU A 1 96 ? 3.654 -1.045 8.967 1.00 96.06 96 LEU A CA 1
ATOM 725 C C . LEU A 1 96 ? 4.322 -1.630 10.215 1.00 96.06 96 LEU A C 1
ATOM 727 O O . LEU A 1 96 ? 4.187 -1.063 11.302 1.00 96.06 96 LEU A O 1
ATOM 731 N N . GLU A 1 97 ? 5.040 -2.745 10.084 1.00 93.00 97 GLU A N 1
ATOM 732 C CA . GLU A 1 97 ? 5.724 -3.360 11.221 1.00 93.00 97 GLU A CA 1
ATOM 733 C C . GLU A 1 97 ? 6.912 -2.537 11.710 1.00 93.00 97 GLU A C 1
ATOM 735 O O . GLU A 1 97 ? 7.061 -2.343 12.918 1.00 93.00 97 GLU A O 1
ATOM 740 N N . VAL A 1 98 ? 7.692 -1.973 10.786 1.00 91.12 98 VAL A N 1
ATOM 741 C CA . VAL A 1 98 ? 8.851 -1.125 11.119 1.00 91.12 98 VAL A CA 1
ATOM 742 C C . VAL A 1 98 ? 8.466 0.303 11.523 1.00 91.12 98 VAL A C 1
ATOM 744 O O . VAL A 1 98 ? 9.282 1.035 12.089 1.00 91.12 98 VAL A O 1
ATOM 747 N N . SER A 1 99 ? 7.217 0.706 11.273 1.00 84.56 99 SER A N 1
ATOM 748 C CA . SER A 1 99 ? 6.684 2.003 11.692 1.00 84.56 99 SER A CA 1
ATOM 749 C C . SER A 1 99 ? 6.581 2.067 13.220 1.00 84.56 99 SER A C 1
ATOM 751 O O . SER A 1 99 ? 5.682 1.482 13.828 1.00 84.56 99 SER A O 1
ATOM 753 N N . ARG A 1 100 ? 7.524 2.782 13.849 1.00 69.56 100 ARG A N 1
ATOM 754 C CA . ARG A 1 100 ? 7.632 2.928 15.313 1.00 69.56 100 ARG A CA 1
ATOM 755 C C . ARG A 1 100 ? 6.337 3.466 15.928 1.00 69.56 100 ARG A C 1
ATOM 757 O O . ARG A 1 100 ? 5.667 4.300 15.311 1.00 69.56 100 ARG A O 1
ATOM 764 N N . ILE A 1 101 ? 6.013 3.017 17.146 1.00 57.16 101 ILE A N 1
ATOM 765 C CA . ILE A 1 101 ? 4.877 3.514 17.943 1.00 57.16 101 ILE A CA 1
ATOM 766 C C . ILE A 1 101 ? 5.186 4.890 18.515 1.00 57.16 101 ILE A C 1
ATOM 768 O O . ILE A 1 101 ? 6.247 5.018 19.153 1.00 57.16 101 ILE A O 1
#

Secondary structure (DSSP, 8-state):
--HHHHHHHHHHHHHHHTS--B----SS-EEPBS--TTTTTTEEEEEEE-SSSS--EEEEEEEEETTEEEEEEEEEEEESS---HHHHHHHHHHHHHHS--

Foldseek 3Di:
DDPVVLVLQLQLLVLLQVDWWAADEAQDWDWIPPRDCVSSVQKTKTWYWHPDPVIKIKIAIAGDDPNDGDDDGPFMFIDSDDDTSNRRSVRRVVRSVPNDD

Radius of gyration: 12.46 Å; chains: 1; bounding box: 32×25×31 Å

Sequence (101 aa):
MNSKQKKQIARALDVMATRTIAFTWEANYTAAHDAKTSDLGGLKPGSRQDSDPPNHYWVGMFKSSSKKTTPPPLIEASFQEVPDTATAVAGLRAALEVSRI

Organism: NCBI:txid765257

pLDDT: mean 91.91, std 6.85, range [57.16, 98.0]